Protein AF-A0A1V2I001-F1 (afdb_monomer)

Mean predicted aligned error: 3.76 Å

pLDDT: mean 90.79, std 5.55, range [70.5, 97.12]

Structure (mmCIF, N/CA/C/O backbone):
data_AF-A0A1V2I001-F1
#
_entry.id   AF-A0A1V2I001-F1
#
loop_
_atom_site.group_PDB
_atom_site.id
_atom_site.type_symbol
_atom_site.label_atom_id
_atom_site.label_alt_id
_atom_site.label_comp_id
_atom_site.label_asym_id
_atom_site.label_entity_id
_atom_site.label_seq_id
_atom_site.pdbx_PDB_ins_code
_atom_site.Cartn_x
_atom_site.Cartn_y
_atom_site.Cartn_z
_atom_site.occupancy
_atom_site.B_iso_or_equiv
_atom_site.auth_seq_id
_atom_site.auth_comp_id
_atom_site.auth_asym_id
_atom_site.auth_atom_id
_atom_site.pdbx_PDB_model_num
ATOM 1 N N . MET A 1 1 ? 6.087 2.417 -5.215 1.00 89.44 1 MET A N 1
ATOM 2 C CA . MET A 1 1 ? 5.131 1.608 -4.432 1.00 89.44 1 MET A CA 1
ATOM 3 C C . MET A 1 1 ? 4.224 2.567 -3.709 1.00 89.44 1 MET A C 1
ATOM 5 O O . MET A 1 1 ? 4.731 3.545 -3.172 1.00 89.44 1 MET A O 1
ATOM 9 N N . GLU A 1 2 ? 2.927 2.314 -3.732 1.00 94.19 2 GLU A N 1
ATOM 10 C CA . GLU A 1 2 ? 1.921 3.223 -3.192 1.00 94.19 2 GLU A CA 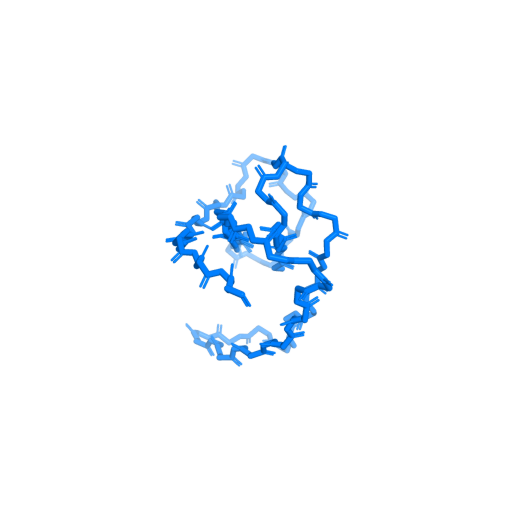1
ATOM 11 C C . GLU A 1 2 ? 0.977 2.454 -2.265 1.00 94.19 2 GLU A C 1
ATOM 13 O O . GLU A 1 2 ? 0.673 1.282 -2.510 1.00 94.19 2 GLU A O 1
ATOM 18 N N . TRP A 1 3 ? 0.531 3.113 -1.205 1.00 96.25 3 TRP A N 1
ATOM 19 C CA . TRP A 1 3 ? -0.271 2.551 -0.130 1.00 96.25 3 TRP A CA 1
ATOM 20 C C . TRP A 1 3 ? -1.540 3.365 0.068 1.00 96.25 3 TRP A C 1
ATOM 22 O O . TRP A 1 3 ? -1.534 4.594 0.020 1.00 96.25 3 TRP A O 1
ATOM 32 N N . ASP A 1 4 ? -2.614 2.645 0.344 1.00 96.38 4 ASP A N 1
ATOM 33 C CA . ASP A 1 4 ? -3.923 3.167 0.692 1.00 96.38 4 ASP A CA 1
ATOM 34 C C . ASP A 1 4 ? -4.360 2.483 1.991 1.00 96.38 4 ASP A C 1
ATOM 36 O O . ASP A 1 4 ? -4.927 1.389 1.979 1.00 96.38 4 ASP A O 1
ATOM 40 N N . PHE A 1 5 ? -3.991 3.070 3.131 1.00 95.69 5 PHE A N 1
ATOM 41 C CA . PHE A 1 5 ? -4.269 2.471 4.438 1.00 95.69 5 PHE A CA 1
ATOM 42 C C . PHE A 1 5 ? -5.727 2.630 4.865 1.00 95.69 5 PHE A C 1
ATOM 44 O O . PHE A 1 5 ? -6.253 1.777 5.583 1.00 95.69 5 PHE A O 1
ATOM 51 N N . ASP A 1 6 ? -6.390 3.696 4.423 1.00 91.38 6 ASP A N 1
ATOM 52 C CA . ASP A 1 6 ? -7.786 3.961 4.755 1.00 91.38 6 ASP A CA 1
ATOM 53 C C . ASP A 1 6 ? -8.773 3.263 3.806 1.00 91.38 6 ASP A C 1
ATOM 55 O O . ASP A 1 6 ? -9.939 3.082 4.166 1.00 91.38 6 ASP A O 1
ATOM 59 N N . GLY A 1 7 ? -8.304 2.770 2.657 1.00 90.25 7 GLY A N 1
ATOM 60 C CA . GLY A 1 7 ? -9.119 2.046 1.684 1.00 90.25 7 GLY A CA 1
ATOM 61 C C . GLY A 1 7 ? -9.971 2.981 0.827 1.00 90.25 7 GLY A C 1
ATOM 62 O O . GLY A 1 7 ? -11.045 2.588 0.366 1.00 90.25 7 GLY A O 1
ATOM 63 N N . THR A 1 8 ? -9.531 4.229 0.655 1.00 90.25 8 THR A N 1
ATOM 64 C CA . THR A 1 8 ? -10.239 5.265 -0.112 1.00 90.25 8 THR A CA 1
ATOM 65 C C . THR A 1 8 ? -10.016 5.158 -1.619 1.00 90.25 8 THR A C 1
ATOM 67 O O . THR A 1 8 ? -10.750 5.766 -2.398 1.00 90.25 8 THR A O 1
ATOM 70 N N . GLY A 1 9 ? -9.004 4.403 -2.044 1.00 90.44 9 GLY A N 1
ATOM 71 C CA . GLY A 1 9 ? -8.524 4.327 -3.420 1.00 90.44 9 GLY A CA 1
ATOM 72 C C . GLY A 1 9 ? -7.603 5.482 -3.821 1.00 90.44 9 GLY A C 1
ATOM 73 O O . GLY A 1 9 ? -7.249 5.578 -4.995 1.00 90.44 9 GLY A O 1
ATOM 74 N N . SER A 1 10 ? -7.218 6.356 -2.884 1.00 92.94 10 SER A N 1
ATOM 75 C CA . SER A 1 10 ? -6.391 7.539 -3.169 1.00 92.94 10 SER A CA 1
ATOM 76 C C . SER A 1 10 ? -4.895 7.240 -3.289 1.00 92.94 10 SER A C 1
ATOM 78 O O . SER A 1 10 ? -4.187 7.983 -3.964 1.00 92.94 10 SER A O 1
ATOM 80 N N . TYR A 1 11 ? -4.419 6.155 -2.666 1.00 92.75 11 TYR A N 1
ATOM 81 C CA . TYR A 1 11 ? -3.004 5.765 -2.631 1.00 92.75 11 TYR A CA 1
ATOM 82 C C . TYR A 1 11 ? -2.060 6.915 -2.228 1.00 92.75 11 TYR A C 1
ATOM 84 O O . TYR A 1 11 ? -1.008 7.119 -2.832 1.00 92.75 11 TYR A O 1
ATOM 92 N N . ALA A 1 12 ? -2.458 7.700 -1.223 1.00 91.31 12 ALA A N 1
ATOM 93 C CA . ALA A 1 12 ? -1.777 8.939 -0.847 1.00 91.31 12 ALA A CA 1
ATOM 94 C C . ALA A 1 12 ? -0.361 8.742 -0.270 1.00 91.31 12 ALA A C 1
ATOM 96 O O . ALA A 1 12 ? 0.435 9.682 -0.259 1.00 91.31 12 ALA A O 1
ATOM 97 N N . GLU A 1 13 ? -0.032 7.542 0.212 1.00 92.94 13 GLU A N 1
ATOM 98 C CA . GLU A 1 13 ? 1.277 7.238 0.786 1.00 92.94 13 GLU A CA 1
ATOM 99 C C . GLU A 1 13 ? 2.150 6.459 -0.201 1.00 92.94 13 GLU A C 1
ATOM 101 O O . GLU A 1 13 ? 1.671 5.615 -0.954 1.00 92.94 13 GLU A O 1
ATOM 106 N N . SER A 1 14 ? 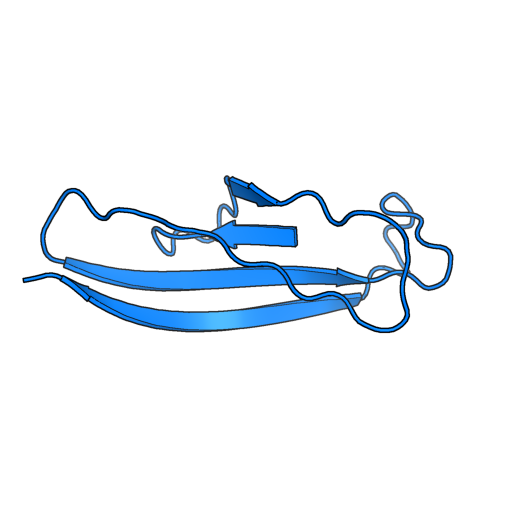3.462 6.705 -0.197 1.00 91.94 14 SER A N 1
ATOM 107 C CA . SER A 1 14 ? 4.389 5.992 -1.079 1.00 91.94 14 SER A CA 1
ATOM 108 C C . SER A 1 14 ? 5.663 5.572 -0.361 1.00 91.94 14 SER A C 1
ATOM 110 O O . SER A 1 14 ? 6.172 6.260 0.521 1.00 91.94 14 SER A O 1
ATOM 112 N N . SER A 1 15 ? 6.190 4.418 -0.762 1.00 90.31 15 SER A N 1
ATOM 113 C CA . SER A 1 15 ? 7.502 3.940 -0.334 1.00 90.31 15 SER A CA 1
ATOM 114 C C . SER A 1 15 ? 8.464 3.985 -1.509 1.00 90.31 15 SER A C 1
ATOM 116 O O . SER A 1 15 ? 8.142 3.546 -2.625 1.00 90.31 15 SER A O 1
ATOM 118 N N . ARG A 1 16 ? 9.663 4.507 -1.245 1.00 85.69 16 ARG A N 1
ATOM 119 C CA . ARG A 1 16 ? 10.747 4.515 -2.219 1.00 85.69 16 ARG A CA 1
ATOM 120 C C . ARG A 1 16 ? 11.268 3.093 -2.379 1.00 85.69 16 ARG A C 1
ATOM 122 O O . ARG A 1 16 ? 11.689 2.471 -1.410 1.00 85.69 16 ARG A O 1
ATOM 129 N N . ILE A 1 17 ? 11.238 2.604 -3.610 1.00 82.12 17 ILE A N 1
ATOM 130 C CA . ILE A 1 17 ? 11.985 1.412 -3.997 1.00 82.12 17 ILE A CA 1
ATOM 131 C C . ILE A 1 17 ? 13.418 1.889 -4.242 1.00 82.12 17 ILE A C 1
ATOM 133 O O . ILE A 1 17 ? 13.607 2.940 -4.860 1.00 82.12 17 ILE A O 1
ATOM 137 N N . GLY A 1 18 ? 14.388 1.195 -3.647 1.00 77.88 18 GLY A N 1
ATOM 138 C CA . GLY A 1 18 ? 15.810 1.498 -3.792 1.00 77.88 18 GLY A CA 1
ATOM 139 C C . GLY A 1 18 ? 16.317 1.165 -5.193 1.00 77.88 18 GLY A C 1
ATOM 140 O O . GLY A 1 18 ? 15.638 1.418 -6.188 1.00 77.88 18 GLY A O 1
ATOM 141 N N . ASP A 1 19 ? 17.513 0.596 -5.266 1.00 77.00 19 ASP A N 1
ATOM 142 C CA . ASP A 1 19 ? 18.082 0.172 -6.541 1.00 77.00 19 ASP A CA 1
ATOM 143 C C . ASP A 1 19 ? 17.221 -0.901 -7.220 1.00 77.00 19 ASP A C 1
ATOM 145 O O . ASP A 1 19 ? 16.483 -1.654 -6.576 1.00 77.00 19 ASP A O 1
ATOM 149 N N . VAL A 1 20 ? 17.300 -0.940 -8.550 1.00 70.50 20 VAL A N 1
ATOM 150 C CA . VAL A 1 20 ? 16.593 -1.935 -9.353 1.00 70.50 20 VAL A CA 1
ATOM 151 C C . VAL A 1 20 ? 17.222 -3.299 -9.095 1.00 70.50 20 VAL A C 1
ATOM 153 O O . VAL A 1 20 ? 18.383 -3.527 -9.425 1.00 70.50 20 VAL A O 1
ATOM 156 N N . ASP A 1 21 ? 16.426 -4.206 -8.545 1.00 75.19 21 ASP A N 1
ATOM 157 C CA . ASP A 1 21 ? 16.782 -5.605 -8.344 1.00 75.19 21 ASP A CA 1
ATOM 158 C C . ASP A 1 21 ? 15.665 -6.496 -8.911 1.00 75.19 21 ASP A C 1
ATOM 160 O O . ASP A 1 21 ? 14.506 -6.095 -9.048 1.00 75.19 21 ASP A O 1
ATOM 164 N N . SER A 1 22 ? 16.032 -7.727 -9.239 1.00 81.94 22 SER A N 1
ATOM 165 C CA . SER A 1 22 ? 15.141 -8.834 -9.577 1.00 81.94 22 SER A CA 1
ATOM 166 C C . SER A 1 22 ? 14.102 -9.136 -8.490 1.00 81.94 22 SER A C 1
ATOM 168 O O . SER A 1 22 ? 13.023 -9.647 -8.793 1.00 81.94 22 SER A O 1
ATOM 170 N N . SER A 1 23 ? 14.409 -8.810 -7.233 1.00 84.00 23 SER A N 1
ATOM 171 C CA . SER A 1 23 ? 13.512 -8.952 -6.092 1.00 84.00 23 SER A CA 1
ATOM 172 C C . SER A 1 23 ? 13.768 -7.838 -5.088 1.00 84.00 23 SER A C 1
ATOM 174 O O . SER A 1 23 ? 14.911 -7.557 -4.747 1.00 84.00 23 SER A O 1
ATOM 176 N N . VAL A 1 24 ? 12.702 -7.242 -4.554 1.00 84.38 24 VAL A N 1
ATOM 177 C CA . VAL A 1 24 ? 12.807 -6.222 -3.508 1.00 84.38 24 VAL A CA 1
ATOM 178 C C . VAL A 1 24 ? 11.851 -6.559 -2.374 1.00 84.38 24 VAL A C 1
ATOM 180 O O . VAL A 1 24 ? 10.686 -6.881 -2.607 1.00 84.38 24 VAL A O 1
ATOM 183 N N . GLN A 1 25 ? 12.334 -6.453 -1.138 1.00 87.62 25 GLN A N 1
ATOM 184 C CA . GLN A 1 25 ? 11.518 -6.573 0.063 1.00 87.62 25 GLN A CA 1
ATOM 185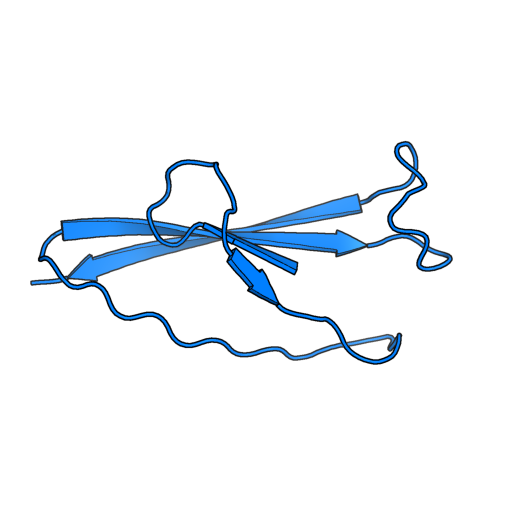 C C . GLN A 1 25 ? 11.390 -5.200 0.725 1.00 87.62 25 GLN A C 1
ATOM 187 O O . GLN A 1 25 ? 12.389 -4.568 1.057 1.00 87.62 25 GLN A O 1
ATOM 192 N N . LEU A 1 26 ? 10.154 -4.738 0.919 1.00 87.00 26 LEU A N 1
ATOM 193 C CA . LEU A 1 26 ? 9.850 -3.502 1.638 1.00 87.00 26 LEU A CA 1
ATOM 194 C C . LEU A 1 26 ? 8.911 -3.799 2.803 1.00 87.00 26 LEU A C 1
ATOM 196 O O . LEU A 1 26 ? 8.020 -4.641 2.700 1.00 87.00 26 LEU A O 1
ATOM 200 N N . ALA A 1 27 ? 9.095 -3.059 3.890 1.00 89.19 27 ALA A N 1
ATOM 201 C CA .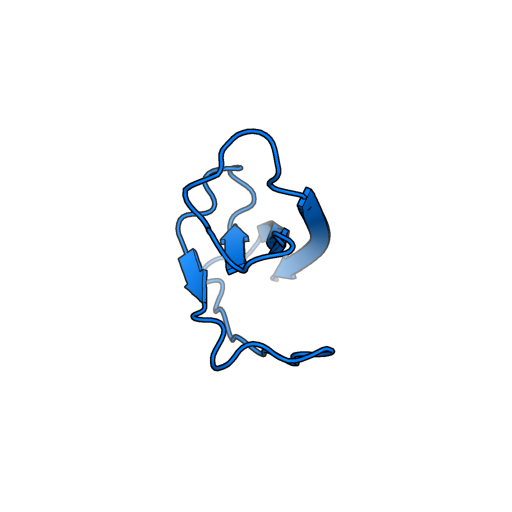 ALA A 1 27 ? 8.210 -3.058 5.042 1.00 89.19 27 ALA A CA 1
ATOM 202 C C . ALA A 1 27 ? 7.807 -1.619 5.369 1.00 89.19 27 ALA A C 1
ATOM 204 O O . ALA A 1 27 ? 8.585 -0.684 5.179 1.00 89.19 27 ALA A O 1
ATOM 205 N N . THR A 1 28 ? 6.588 -1.453 5.867 1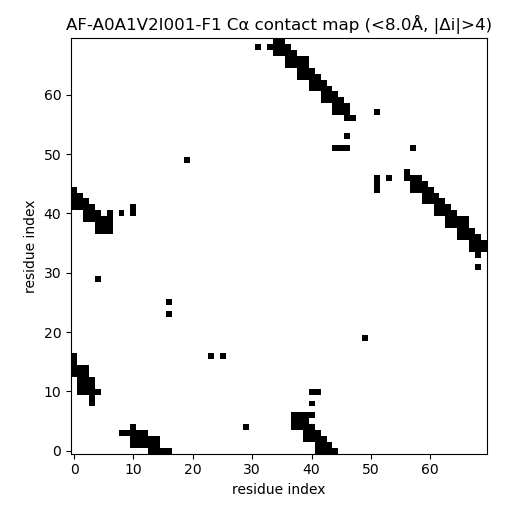.00 90.94 28 THR A N 1
ATOM 206 C CA . THR A 1 28 ? 6.071 -0.182 6.372 1.00 90.94 28 THR A CA 1
ATOM 207 C C . THR A 1 28 ? 5.234 -0.444 7.619 1.00 90.94 28 THR A C 1
ATOM 209 O O . THR A 1 28 ? 4.744 -1.559 7.815 1.00 90.94 28 THR A O 1
ATOM 212 N N . THR A 1 29 ? 5.058 0.583 8.443 1.00 93.50 29 THR A N 1
ATOM 213 C CA . THR A 1 29 ? 4.238 0.537 9.656 1.00 93.50 29 THR A CA 1
ATOM 214 C C . THR A 1 29 ? 3.217 1.661 9.591 1.00 93.50 29 THR A C 1
ATOM 216 O O . THR A 1 29 ? 3.572 2.796 9.289 1.00 93.50 29 THR A O 1
ATOM 219 N N . HIS A 1 30 ? 1.962 1.355 9.913 1.00 93.50 30 HIS A N 1
ATOM 220 C CA . HIS A 1 30 ? 0.873 2.327 9.961 1.00 93.50 30 HIS A CA 1
ATOM 221 C C . HIS A 1 30 ? 0.049 2.134 11.239 1.00 93.50 30 HIS A C 1
ATOM 223 O O . HIS A 1 30 ? -0.185 1.000 11.663 1.00 93.50 30 HIS A O 1
ATOM 229 N N . THR A 1 31 ? -0.407 3.237 11.836 1.00 94.88 31 THR A N 1
ATOM 230 C CA . THR A 1 31 ? -1.188 3.238 13.081 1.00 94.88 31 THR A CA 1
ATOM 231 C C . THR A 1 31 ? -2.592 3.770 12.826 1.00 94.88 31 THR A C 1
ATOM 233 O O . THR A 1 31 ? -2.768 4.929 12.457 1.00 94.88 31 THR A O 1
ATOM 236 N N . PHE A 1 32 ? -3.606 2.955 13.114 1.00 94.56 32 PHE A N 1
ATOM 237 C CA . PHE A 1 32 ? -5.008 3.358 13.032 1.00 94.56 32 PHE A CA 1
ATOM 238 C C . PHE A 1 32 ? -5.445 4.030 14.334 1.00 94.56 32 PHE A C 1
ATOM 240 O O . PHE A 1 32 ? -5.558 3.383 15.372 1.00 94.56 32 PHE A O 1
ATOM 247 N N . ALA A 1 33 ? -5.706 5.336 14.283 1.00 93.75 33 ALA A N 1
ATOM 248 C CA . ALA A 1 33 ? -6.060 6.115 15.470 1.00 93.75 33 ALA A CA 1
ATOM 249 C C . ALA A 1 33 ? -7.478 5.844 16.009 1.00 93.75 33 ALA A C 1
ATOM 251 O O . ALA A 1 33 ? -7.806 6.276 17.112 1.00 93.75 33 ALA A O 1
ATOM 252 N N . LYS A 1 34 ? -8.345 5.187 15.229 1.00 95.19 34 LYS A N 1
ATOM 253 C CA . LYS A 1 34 ? -9.749 4.947 15.583 1.00 95.19 34 LYS A CA 1
ATOM 254 C C . LYS A 1 34 ? -10.106 3.470 15.382 1.00 95.19 34 LYS A C 1
ATOM 256 O O . LYS A 1 34 ? -9.614 2.861 14.432 1.00 95.19 34 LYS A O 1
ATOM 261 N N . PRO A 1 35 ? -10.985 2.902 16.225 1.00 97.12 35 PRO A N 1
ATOM 262 C CA . PRO A 1 35 ? -11.595 1.610 15.948 1.00 97.12 35 PRO A CA 1
ATOM 263 C C . PRO A 1 35 ? -12.357 1.633 14.623 1.00 97.12 35 PRO A C 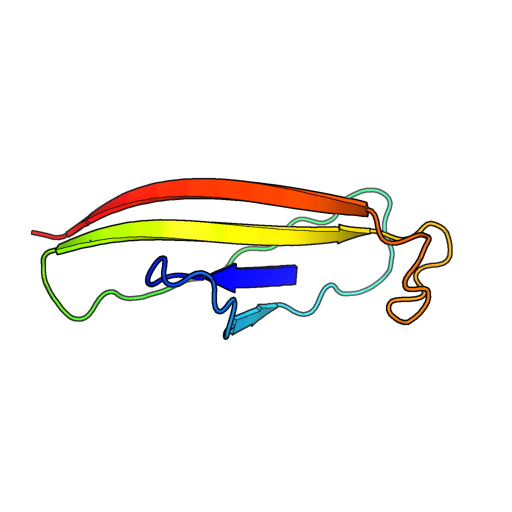1
ATOM 265 O O . PRO A 1 35 ? -12.946 2.648 14.242 1.00 97.12 35 PRO A O 1
ATOM 268 N N . GLY A 1 36 ? -12.363 0.502 13.924 1.00 96.25 36 GLY A N 1
ATOM 269 C CA . GLY A 1 36 ? -12.971 0.418 12.603 1.00 96.25 36 GLY A CA 1
ATOM 270 C C . GLY A 1 36 ? -12.538 -0.802 11.801 1.00 96.25 36 GLY A C 1
ATOM 271 O O . GLY A 1 36 ? -11.657 -1.566 12.195 1.00 96.25 36 GLY A O 1
ATOM 272 N N . THR A 1 37 ? -13.190 -0.991 10.654 1.00 96.25 37 THR A N 1
ATOM 273 C CA . THR A 1 37 ? -12.750 -1.937 9.623 1.00 96.25 37 THR A CA 1
ATOM 274 C C . THR A 1 37 ? -12.073 -1.157 8.505 1.00 96.25 37 THR A C 1
ATOM 276 O O . THR A 1 37 ? -12.698 -0.281 7.916 1.00 96.25 37 THR A O 1
ATOM 279 N N . TYR A 1 38 ? -10.835 -1.524 8.192 1.00 95.44 38 TYR A N 1
ATOM 280 C CA . TYR A 1 38 ? -10.017 -0.910 7.150 1.00 95.44 38 TYR A CA 1
ATOM 281 C C . TYR A 1 38 ? -9.695 -1.935 6.064 1.00 95.44 38 TYR A C 1
ATOM 283 O O . TYR A 1 38 ? -9.420 -3.102 6.361 1.00 95.44 38 TYR A O 1
ATOM 291 N N . PHE A 1 39 ? -9.723 -1.507 4.804 1.00 95.31 39 PHE A N 1
ATOM 292 C CA . PHE A 1 39 ? -9.327 -2.320 3.655 1.00 95.31 39 PHE A CA 1
ATOM 293 C C . PHE A 1 39 ? -8.032 -1.769 3.072 1.00 95.31 39 PHE A C 1
ATOM 295 O O . PHE A 1 39 ? -8.043 -1.119 2.032 1.00 95.31 39 PHE A O 1
ATOM 302 N N . VAL A 1 40 ? -6.924 -2.045 3.758 1.00 96.56 40 VAL A N 1
ATOM 303 C CA . VAL A 1 40 ? -5.598 -1.586 3.344 1.00 96.56 40 VAL A CA 1
ATOM 304 C C . VAL A 1 40 ? -5.255 -2.174 1.984 1.00 96.56 40 VAL A C 1
ATOM 306 O O . VAL A 1 40 ? -5.276 -3.398 1.814 1.00 96.56 40 VAL A O 1
ATOM 309 N N . ALA A 1 41 ? -4.903 -1.312 1.038 1.00 96.38 41 ALA A N 1
ATOM 310 C CA . ALA A 1 41 ? -4.443 -1.688 -0.285 1.00 96.38 41 ALA A CA 1
ATOM 311 C C . ALA A 1 41 ? -3.008 -1.215 -0.535 1.00 96.38 41 ALA A C 1
ATOM 313 O O . ALA A 1 41 ? -2.537 -0.212 0.000 1.00 96.38 41 ALA A O 1
ATOM 314 N N . VAL A 1 42 ? -2.308 -1.971 -1.372 1.00 95.56 42 VAL A N 1
ATOM 315 C CA . VAL A 1 42 ? -0.949 -1.680 -1.813 1.00 95.56 42 VAL A CA 1
ATOM 316 C C . VAL A 1 42 ? -0.839 -1.920 -3.301 1.00 95.56 42 VAL A C 1
ATOM 318 O O . VAL A 1 42 ? -1.254 -2.969 -3.795 1.00 95.56 42 VAL A O 1
ATOM 321 N N . ARG A 1 43 ? -0.239 -0.973 -4.015 1.00 94.06 43 ARG A N 1
ATOM 322 C CA . ARG A 1 43 ? 0.048 -1.111 -5.436 1.00 94.06 43 ARG A CA 1
ATOM 323 C C . ARG A 1 43 ? 1.536 -0.961 -5.710 1.00 94.06 43 ARG A C 1
ATOM 325 O O . ARG A 1 43 ? 2.202 -0.041 -5.230 1.00 94.06 43 ARG A O 1
ATOM 332 N N . VAL A 1 44 ? 2.061 -1.863 -6.529 1.00 92.00 44 VAL A N 1
ATOM 333 C CA . VAL A 1 44 ? 3.429 -1.802 -7.045 1.00 92.00 44 VAL A CA 1
ATOM 334 C C . VAL A 1 44 ? 3.366 -1.720 -8.560 1.00 92.00 44 VAL A C 1
ATOM 336 O O . VAL A 1 44 ? 2.705 -2.532 -9.202 1.00 92.00 44 VAL A O 1
ATOM 339 N N . THR A 1 45 ? 4.070 -0.744 -9.121 1.00 90.44 45 THR A N 1
ATOM 340 C CA . THR A 1 45 ? 4.185 -0.558 -10.566 1.00 90.44 45 THR A CA 1
ATOM 341 C C . THR A 1 45 ? 5.578 -0.984 -11.004 1.00 90.44 45 THR A C 1
ATOM 343 O O . THR A 1 45 ? 6.564 -0.528 -10.429 1.00 90.44 45 THR A O 1
ATOM 346 N N . SER A 1 46 ? 5.649 -1.852 -12.008 1.00 88.88 46 SER A N 1
ATOM 347 C CA . SER A 1 46 ? 6.887 -2.301 -12.641 1.00 88.88 46 SER A CA 1
ATOM 348 C C . SER A 1 46 ? 6.913 -1.870 -14.105 1.00 88.88 46 SER A C 1
ATOM 350 O O . SER A 1 46 ? 5.871 -1.786 -14.755 1.00 88.88 46 SER A O 1
ATOM 352 N N . GLN A 1 47 ? 8.106 -1.584 -14.611 1.00 90.50 47 GLN A N 1
ATOM 353 C CA . GLN A 1 47 ? 8.370 -1.237 -16.001 1.00 90.50 47 GLN A CA 1
ATOM 354 C C . GLN A 1 47 ? 9.747 -1.819 -16.350 1.00 90.50 47 GLN A C 1
ATOM 356 O O . GLN A 1 47 ? 10.650 -1.809 -15.514 1.00 90.50 47 GLN A O 1
ATOM 361 N N . LYS A 1 48 ? 9.891 -2.385 -17.551 1.00 86.88 48 LYS A N 1
ATOM 362 C CA . LYS A 1 48 ? 11.054 -3.193 -17.948 1.00 86.88 48 LYS A CA 1
ATOM 363 C C . LYS A 1 48 ? 12.394 -2.445 -17.886 1.00 86.88 48 LYS A C 1
ATOM 365 O O . LYS A 1 48 ? 13.398 -3.023 -17.485 1.00 86.88 48 LYS A O 1
ATOM 370 N N . GLU A 1 49 ? 12.406 -1.185 -18.286 1.00 87.75 49 GLU A N 1
ATOM 371 C CA . GLU A 1 49 ? 13.546 -0.268 -18.279 1.00 87.75 49 GLU A CA 1
ATOM 372 C C . GLU A 1 49 ? 13.597 0.610 -17.010 1.00 87.75 49 GLU A C 1
ATOM 374 O O . GLU A 1 49 ? 14.476 1.459 -16.879 1.00 87.75 49 GLU A O 1
ATOM 379 N N . GLY A 1 50 ? 12.661 0.429 -16.071 1.00 82.69 50 GLY A N 1
ATOM 380 C CA . GLY A 1 50 ? 12.529 1.248 -14.866 1.00 82.69 50 GLY A CA 1
ATOM 381 C C . GLY A 1 50 ? 11.952 2.652 -15.099 1.00 82.69 50 GLY A C 1
ATOM 382 O O . GLY A 1 50 ? 11.967 3.471 -14.180 1.00 82.69 50 GLY A O 1
ATOM 383 N N . ASP A 1 51 ? 11.425 2.954 -16.291 1.00 86.56 51 ASP A N 1
ATOM 384 C CA . ASP A 1 51 ? 10.856 4.272 -16.591 1.00 86.56 51 ASP A CA 1
ATOM 385 C C . ASP A 1 51 ? 9.421 4.409 -16.061 1.00 86.56 51 ASP A C 1
ATOM 387 O O . ASP A 1 51 ? 8.445 3.996 -16.689 1.00 86.56 51 ASP A O 1
ATOM 391 N N . ALA A 1 52 ? 9.280 5.067 -14.911 1.00 82.81 52 ALA A N 1
ATOM 392 C CA . ALA A 1 52 ? 7.984 5.355 -14.302 1.00 82.81 52 ALA A CA 1
ATOM 393 C C . ALA A 1 52 ? 7.096 6.318 -15.123 1.00 82.81 52 ALA A C 1
ATOM 395 O O . ALA A 1 52 ? 5.917 6.469 -14.802 1.00 82.81 52 ALA A O 1
ATOM 396 N N . LYS A 1 53 ? 7.626 6.980 -16.162 1.00 88.06 53 LYS A N 1
ATOM 397 C CA . LYS A 1 53 ? 6.872 7.893 -17.039 1.00 88.06 53 LYS A CA 1
ATOM 398 C C . LYS A 1 53 ? 6.336 7.209 -18.298 1.0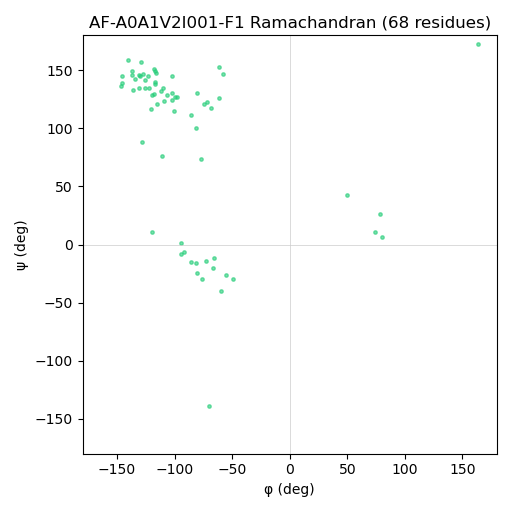0 88.06 53 LYS A C 1
ATOM 400 O O . LYS A 1 53 ? 5.535 7.814 -19.014 1.00 88.06 53 LYS A O 1
ATOM 405 N N . ALA A 1 54 ? 6.726 5.963 -18.567 1.00 91.75 54 ALA A N 1
ATOM 406 C CA . ALA A 1 54 ? 6.304 5.214 -19.745 1.00 91.75 54 ALA A CA 1
ATOM 407 C C . ALA A 1 54 ? 4.865 4.685 -19.596 1.00 91.75 54 ALA A C 1
ATOM 409 O O . ALA A 1 54 ? 4.641 3.493 -19.408 1.00 91.75 54 ALA A O 1
ATOM 410 N N . ALA A 1 55 ? 3.879 5.582 -19.694 1.00 87.50 55 ALA A N 1
ATOM 411 C CA . ALA A 1 55 ? 2.473 5.337 -19.347 1.00 87.50 55 ALA A CA 1
ATOM 412 C C . ALA A 1 55 ? 1.850 4.057 -19.943 1.00 87.50 55 ALA A C 1
ATOM 414 O O . ALA A 1 55 ? 0.972 3.465 -19.321 1.00 87.50 55 ALA A O 1
ATOM 415 N N . TYR A 1 56 ? 2.304 3.612 -21.119 1.00 91.69 56 TYR A N 1
ATOM 416 C CA . TYR A 1 56 ? 1.759 2.444 -21.821 1.00 91.69 56 TYR A CA 1
ATOM 417 C C . TYR A 1 56 ? 2.453 1.114 -21.497 1.00 91.69 56 TYR A C 1
ATOM 419 O O . TYR A 1 56 ? 1.989 0.071 -21.950 1.00 91.69 56 TYR A O 1
ATOM 427 N N . THR A 1 57 ? 3.554 1.122 -20.740 1.00 93.00 57 THR A N 1
ATOM 428 C CA . THR A 1 57 ? 4.304 -0.098 -20.381 1.00 93.00 57 THR A CA 1
ATOM 429 C C . THR A 1 57 ? 4.372 -0.343 -18.873 1.00 93.00 57 THR A C 1
ATOM 431 O O . THR A 1 57 ? 5.098 -1.226 -18.417 1.00 93.00 57 THR A O 1
ATOM 434 N N . LEU A 1 58 ? 3.589 0.409 -18.094 1.00 92.06 58 LEU A N 1
ATOM 435 C CA . LEU A 1 58 ? 3.460 0.231 -16.652 1.00 92.06 58 LEU A CA 1
ATOM 436 C C . LEU A 1 58 ? 2.605 -1.002 -16.329 1.00 92.06 58 LEU A C 1
ATOM 438 O O . LEU A 1 58 ? 1.424 -1.061 -16.669 1.00 92.06 58 LEU A O 1
ATOM 442 N N . VAL A 1 59 ? 3.179 -1.962 -15.605 1.00 91.94 59 VAL A N 1
ATOM 443 C CA . VAL A 1 59 ? 2.469 -3.129 -15.067 1.00 91.94 59 VAL A CA 1
ATOM 444 C C . VAL A 1 59 ? 2.165 -2.890 -13.595 1.00 91.94 59 VAL A C 1
ATOM 446 O O . VAL A 1 59 ? 3.077 -2.802 -12.773 1.00 91.94 59 VAL A O 1
ATOM 449 N N . GLN A 1 60 ? 0.882 -2.793 -13.254 1.00 91.50 60 GLN A N 1
ATOM 450 C CA . GLN A 1 60 ? 0.428 -2.561 -11.885 1.00 91.50 60 GLN A CA 1
ATOM 451 C C . GLN A 1 60 ? -0.011 -3.865 -11.218 1.00 91.50 60 GLN A C 1
ATOM 453 O O . GLN A 1 60 ? -0.872 -4.576 -11.728 1.00 91.50 60 GLN A O 1
ATOM 458 N N . ASN A 1 61 ? 0.549 -4.141 -10.044 1.00 91.69 61 ASN A N 1
ATOM 459 C CA . ASN A 1 61 ? 0.174 -5.257 -9.185 1.00 91.69 61 ASN A CA 1
ATOM 460 C C . ASN A 1 61 ? -0.484 -4.723 -7.915 1.00 91.69 61 ASN A C 1
ATOM 462 O O . ASN A 1 61 ? 0.051 -3.810 -7.287 1.00 91.69 61 ASN A O 1
ATOM 466 N N . LEU A 1 62 ? -1.625 -5.300 -7.540 1.00 93.88 62 LEU A N 1
ATOM 467 C CA . LEU A 1 62 ? -2.442 -4.867 -6.410 1.00 93.88 62 LEU A CA 1
ATOM 468 C C . LEU A 1 62 ? -2.533 -5.977 -5.358 1.00 93.88 62 LEU A C 1
ATOM 470 O O . LEU A 1 62 ? -2.906 -7.106 -5.669 1.00 93.88 62 LEU A O 1
ATOM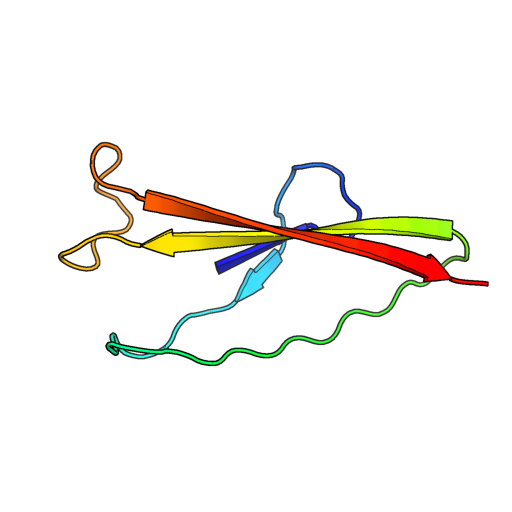 474 N N . GLY A 1 63 ? -2.252 -5.629 -4.105 1.00 94.62 63 GLY A N 1
ATOM 475 C CA . GLY A 1 63 ? -2.539 -6.443 -2.927 1.00 94.62 63 GLY A CA 1
ATOM 476 C C . GLY A 1 63 ? -3.527 -5.727 -2.007 1.00 94.62 63 GLY A C 1
ATOM 477 O O . GLY A 1 63 ? -3.539 -4.498 -1.943 1.00 94.62 63 GLY A O 1
ATOM 478 N N . ARG A 1 64 ? -4.363 -6.480 -1.283 1.00 95.81 64 ARG A N 1
ATOM 479 C CA . ARG A 1 64 ? -5.311 -5.915 -0.311 1.00 95.81 64 ARG A CA 1
ATOM 480 C C . ARG A 1 64 ? -5.501 -6.835 0.886 1.00 95.81 64 ARG A C 1
ATOM 482 O O . ARG A 1 64 ? -5.549 -8.053 0.728 1.00 95.81 64 ARG A O 1
ATOM 489 N N . VAL A 1 65 ? -5.687 -6.250 2.064 1.00 96.38 65 VAL A N 1
ATOM 490 C CA . VAL A 1 65 ? -5.985 -6.963 3.310 1.00 96.38 65 VAL A CA 1
ATOM 491 C C . VAL A 1 65 ? 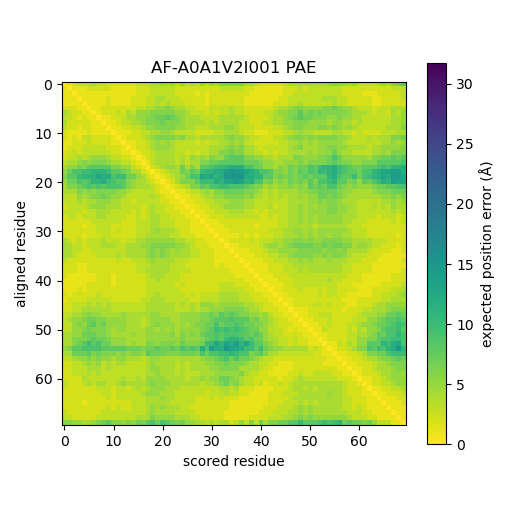-7.073 -6.236 4.100 1.00 96.38 65 VAL A C 1
ATOM 493 O O . VAL A 1 65 ? -7.204 -5.017 4.028 1.00 96.38 65 VAL A O 1
ATOM 496 N N . ARG A 1 66 ? -7.881 -6.989 4.853 1.00 96.56 66 ARG A N 1
ATOM 497 C CA . ARG A 1 66 ? -8.869 -6.433 5.785 1.00 96.56 66 ARG A CA 1
ATOM 498 C C . ARG A 1 66 ? -8.302 -6.434 7.199 1.00 96.56 66 ARG A C 1
ATOM 500 O O . ARG A 1 66 ? -7.919 -7.487 7.700 1.00 96.56 66 ARG A O 1
ATOM 507 N N . ILE A 1 67 ? -8.339 -5.280 7.854 1.00 96.00 67 ILE A N 1
ATOM 508 C CA . ILE A 1 67 ? -7.916 -5.093 9.243 1.00 96.00 67 ILE A CA 1
ATOM 509 C C . ILE A 1 67 ? -9.123 -4.651 10.070 1.00 96.00 67 ILE A C 1
ATOM 511 O O . ILE A 1 67 ? -9.928 -3.836 9.622 1.00 96.00 67 ILE A O 1
ATOM 515 N N . VAL A 1 68 ? -9.263 -5.204 11.275 1.00 96.88 68 VAL A N 1
ATOM 516 C CA . VAL A 1 68 ? -10.292 -4.805 12.242 1.00 96.88 68 VAL A CA 1
ATOM 517 C C . VAL A 1 68 ? -9.602 -4.319 13.506 1.00 96.88 68 VAL A C 1
ATOM 519 O O . VAL A 1 68 ? -8.926 -5.097 14.175 1.00 96.88 68 VAL A O 1
ATOM 522 N N . VAL A 1 69 ? -9.799 -3.044 13.824 1.00 96.75 69 VAL A N 1
ATOM 523 C CA . VAL A 1 69 ? -9.285 -2.383 15.026 1.00 96.75 69 VAL A CA 1
ATOM 524 C C . VAL A 1 69 ? -10.431 -2.270 16.025 1.00 96.75 69 VAL A C 1
ATOM 526 O O . VAL A 1 69 ? -11.529 -1.853 15.646 1.00 96.75 69 VAL A O 1
ATOM 529 N N . ARG A 1 70 ? -10.189 -2.692 17.268 1.00 92.25 70 ARG A N 1
ATOM 530 C CA . ARG A 1 70 ? -11.177 -2.713 18.354 1.00 92.25 70 ARG A CA 1
ATOM 531 C C . ARG A 1 70 ? -10.903 -1.614 19.364 1.00 92.25 70 ARG A C 1
ATOM 533 O O . ARG A 1 70 ? -9.708 -1.312 19.563 1.00 92.25 70 ARG A O 1
#

Organism: NCBI:txid1834516

Sequence (70 aa):
MEWDFDGTGSYAESSRIGDVDSSVQLATTHTFAKPGTYFVAVRVTSQKEGDAKAAYTLVQNLGRVRIVVR

Secondary structure (DSSP, 8-state):
-EEESSSSS---EE----S--S-----------S-EEEEEEEEEEE-TT--TT-TTT-EEEEEEEEEEE-

InterPro domains:
  IPR000601 PKD domain [PS50093] (1-58)
  IPR013783 Immunoglobulin-like fold [G3DSA:2.60.40.10] (1-59)
  IPR035986 PKD domain superfamily [SSF49299] (2-53)

Solvent-accessible surface area (backbone atoms only — not comparable to full-atom values): 4639 Å² total; per-residue (Å²): 72,33,31,17,68,76,45,79,80,72,43,85,42,72,51,86,74,76,83,95,61,99,71,85,89,85,86,86,86,86,83,79,93,59,67,45,78,30,46,30,34,38,39,42,71,47,38,96,86,67,52,88,79,46,80,91,61,62,45,76,46,80,49,75,49,82,47,79,45,122

Radius of gyration: 13.99 Å; Cα contacts (8 Å, |Δi|>4): 105; chains: 1; bounding box: 31×18×40 Å

Foldseek 3Di:
DFKDFQQPPPSPDDDDDDDDDPDDDDDDDDDDPDFDKGWIKDKDWDAPVRDPPPVVRIDIDMDIDIDGGD